Protein AF-A0A7R9R3A8-F1 (afdb_monomer_lite)

Sequence (129 aa):
MVGALIESILHNTYENEMQKMFTQLHMNSTFSERREAIYKHRPQYYHLSNITSGTLVKCDMIDELISYEGYWPAGGLISSAEDILKFGNAMISSYKGTNGFLSQRTVQELWSPETRGMSIPYPLNTSEY

Radius of gyration: 19.5 Å; chains: 1; bounding box: 54×40×44 Å

InterPro domains:
  IPR012338 Beta-lactamase/transpeptidase-like [G3DSA:3.40.710.10] (1-127)
  IPR012338 Beta-lactamase/transpeptidase-like [SSF56601] (2-129)
  IPR052794 Mitochondrial Serine Protease LACTB [PTHR46520] (1-116)

pLDDT: mean 78.6, std 17.34, range [41.84, 97.31]

Foldseek 3Di:
DVQVVVCVVVVDHSQVVVVVVLVVLVQPQKHFQAPPDDDPDDDWDWDQPDPVVRDIDTDDDDNQPPPPVPDDDPDRMDGDPVSVVSQVVLLVCQCVCHNHDDHVVVSCVVPDDPPPPPPPPDPPDPDDD

Organism: NCBI:txid334625

Secondary structure (DSSP, 8-state):
-HHHHHHHHHTS-HHHHHHHHHHHTT-TT-EE--TT---TTPPPPEEEEETTTTEEEEPP---TT---TT---SS-EE--HHHHHHHHHHHHHHHTTSS-SS-HHHHHHHTS---TT------------

Structure (mmCIF, N/CA/C/O backbone):
data_AF-A0A7R9R3A8-F1
#
_entry.id   AF-A0A7R9R3A8-F1
#
loop_
_atom_site.group_PDB
_atom_site.id
_atom_site.type_symbol
_atom_site.label_atom_id
_atom_site.label_alt_id
_atom_site.label_comp_id
_atom_site.label_asym_id
_atom_site.label_entity_id
_atom_site.label_seq_id
_atom_site.pdbx_PDB_ins_code
_atom_site.Cartn_x
_atom_site.Cartn_y
_atom_site.Cartn_z
_atom_site.occupancy
_atom_site.B_iso_or_equiv
_atom_site.auth_seq_id
_atom_site.auth_comp_id
_atom_site.auth_asym_id
_atom_site.auth_atom_id
_atom_site.pdbx_PDB_model_num
ATOM 1 N N . MET A 1 1 ? 10.909 -11.166 6.508 1.00 75.00 1 MET A N 1
ATOM 2 C CA . MET A 1 1 ? 10.645 -11.484 7.933 1.00 75.00 1 MET A CA 1
ATOM 3 C C . MET A 1 1 ? 9.206 -11.172 8.343 1.00 75.00 1 MET A C 1
ATOM 5 O O . MET A 1 1 ? 8.528 -12.093 8.764 1.00 75.00 1 MET A O 1
ATOM 9 N N . VAL A 1 2 ? 8.710 -9.932 8.203 1.00 83.06 2 VAL A N 1
ATOM 10 C CA . VAL A 1 2 ? 7.328 -9.580 8.612 1.00 83.06 2 VAL A CA 1
ATOM 11 C C . VAL A 1 2 ? 6.267 -10.406 7.872 1.00 83.06 2 VAL A C 1
ATOM 13 O O . VAL A 1 2 ? 5.368 -10.935 8.514 1.00 83.06 2 VAL A O 1
ATOM 16 N N . GLY A 1 3 ? 6.411 -10.605 6.556 1.00 82.56 3 GLY A N 1
ATOM 17 C CA . GLY A 1 3 ? 5.503 -11.477 5.798 1.00 82.56 3 GLY A CA 1
ATOM 18 C C . GLY A 1 3 ? 5.443 -12.914 6.337 1.00 82.56 3 GLY A C 1
ATOM 19 O O . GLY A 1 3 ? 4.357 -13.457 6.474 1.00 82.56 3 GLY A O 1
ATOM 20 N N . ALA A 1 4 ? 6.579 -13.484 6.756 1.00 83.69 4 ALA A N 1
ATOM 21 C CA . ALA A 1 4 ? 6.652 -14.839 7.319 1.00 83.69 4 ALA A CA 1
ATOM 22 C C . ALA A 1 4 ? 5.829 -14.976 8.594 1.00 83.69 4 ALA A C 1
ATOM 24 O O . ALA A 1 4 ? 5.166 -15.981 8.834 1.00 83.69 4 ALA A O 1
ATOM 25 N N . LEU A 1 5 ? 5.897 -13.940 9.428 1.00 88.06 5 LEU A N 1
ATOM 26 C CA . LEU A 1 5 ? 5.165 -13.887 10.678 1.00 88.06 5 LEU A CA 1
ATOM 27 C C . LEU A 1 5 ? 3.657 -13.813 10.420 1.00 88.06 5 LEU A C 1
ATOM 29 O O . LEU A 1 5 ? 2.897 -14.510 11.084 1.00 88.06 5 LEU A O 1
ATOM 33 N N . ILE A 1 6 ? 3.240 -13.012 9.434 1.00 87.88 6 ILE A N 1
ATOM 34 C CA . ILE A 1 6 ? 1.840 -12.921 8.998 1.00 87.88 6 ILE A CA 1
ATOM 35 C C . ILE A 1 6 ? 1.342 -14.300 8.552 1.00 87.88 6 ILE A C 1
ATOM 37 O O . ILE A 1 6 ? 0.302 -14.746 9.026 1.00 87.88 6 ILE A O 1
ATOM 41 N N . GLU A 1 7 ? 2.106 -14.998 7.711 1.00 88.25 7 GLU A N 1
ATOM 42 C CA . GLU A 1 7 ? 1.740 -16.333 7.220 1.00 88.25 7 GLU A CA 1
ATOM 43 C C . GLU A 1 7 ? 1.641 -17.368 8.339 1.00 88.25 7 GLU A C 1
ATOM 45 O O . GLU A 1 7 ? 0.685 -18.141 8.396 1.00 88.25 7 GLU A O 1
ATOM 50 N N . SER A 1 8 ? 2.609 -17.351 9.256 1.00 89.94 8 SER A N 1
ATOM 51 C CA . SER A 1 8 ? 2.664 -18.258 10.402 1.00 89.94 8 SER A CA 1
ATOM 52 C C . SER A 1 8 ? 1.464 -18.085 11.339 1.00 89.94 8 SER A C 1
ATOM 54 O O . SER A 1 8 ? 0.890 -19.074 11.788 1.00 89.94 8 SER A O 1
ATOM 56 N N . ILE A 1 9 ? 1.054 -16.839 11.603 1.00 94.31 9 ILE A N 1
ATOM 57 C CA . ILE A 1 9 ? -0.056 -16.524 12.517 1.00 94.31 9 ILE A CA 1
ATOM 58 C C . ILE A 1 9 ? -1.419 -16.738 11.853 1.00 94.31 9 ILE A C 1
ATOM 60 O O . ILE A 1 9 ? -2.342 -17.243 12.488 1.00 94.31 9 ILE A O 1
ATOM 64 N N . LEU A 1 10 ? -1.572 -16.314 10.597 1.00 91.81 10 LEU A N 1
ATOM 65 C CA . LEU A 1 10 ? -2.861 -16.348 9.899 1.00 91.81 10 LEU A CA 1
ATOM 66 C C . LEU A 1 10 ? -3.120 -17.674 9.180 1.00 91.81 10 LEU A C 1
ATOM 68 O O . LEU A 1 10 ? -4.221 -17.876 8.671 1.00 91.81 10 LEU A O 1
ATOM 72 N N . HIS A 1 11 ? -2.129 -18.572 9.140 1.00 92.19 11 HIS A N 1
ATOM 73 C CA . HIS A 1 11 ? -2.194 -19.863 8.451 1.00 92.19 11 HIS A CA 1
ATOM 74 C C . HIS A 1 11 ? -2.670 -19.741 6.993 1.00 92.19 11 HIS A C 1
ATOM 76 O O . HIS A 1 11 ? -3.379 -20.601 6.471 1.00 92.19 11 HIS A O 1
ATOM 82 N N . ASN A 1 12 ? -2.282 -18.650 6.335 1.00 89.31 12 ASN A N 1
ATOM 83 C CA . ASN A 1 12 ? -2.584 -18.358 4.942 1.00 89.31 12 ASN A CA 1
ATOM 84 C C . ASN A 1 12 ? -1.397 -17.623 4.318 1.00 89.31 12 ASN A C 1
ATOM 86 O O . ASN A 1 12 ? -0.639 -16.963 5.021 1.00 89.31 12 ASN A O 1
ATOM 90 N N . THR A 1 13 ? -1.238 -17.718 3.002 1.00 86.25 13 THR A N 1
ATOM 91 C CA . THR A 1 13 ? -0.134 -17.057 2.293 1.00 86.25 13 THR A CA 1
ATOM 92 C C . THR A 1 13 ? -0.252 -15.538 2.396 1.00 86.25 13 THR A C 1
ATOM 94 O O . THR A 1 13 ? -1.363 -15.002 2.309 1.00 86.25 13 THR A O 1
ATOM 97 N N . TYR A 1 14 ? 0.880 -14.843 2.462 1.00 84.00 14 TYR A N 1
ATOM 98 C CA . TYR A 1 14 ? 0.949 -13.389 2.550 1.00 84.00 14 TYR A CA 1
ATOM 99 C C . TYR A 1 14 ? 0.224 -12.730 1.374 1.00 84.00 14 TYR A C 1
ATOM 101 O O . TYR A 1 14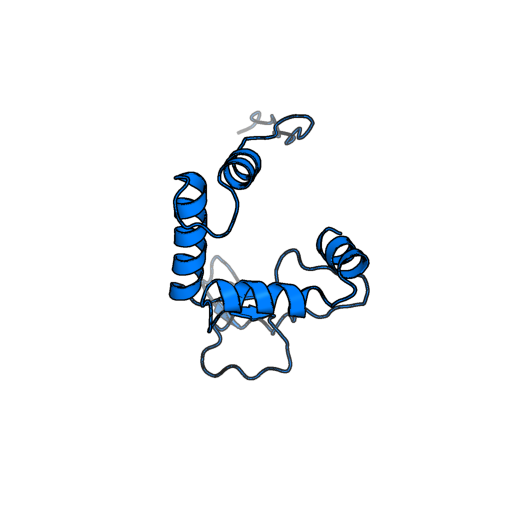 ? -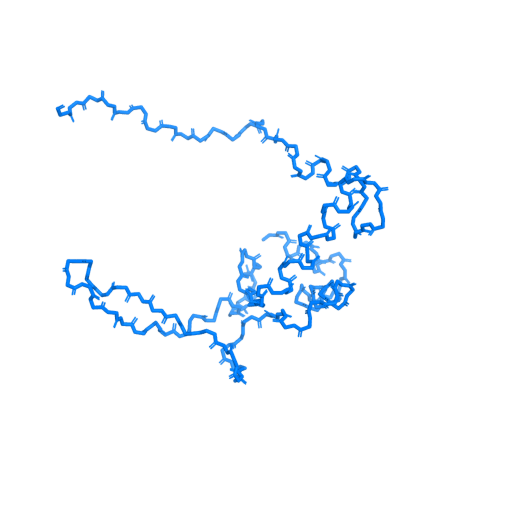0.550 -11.798 1.568 1.00 84.00 14 TYR A O 1
ATOM 109 N N . GLU A 1 15 ? 0.410 -13.257 0.163 1.00 84.69 15 GLU A N 1
ATOM 110 C CA . GLU A 1 15 ? -0.249 -12.755 -1.045 1.00 84.69 15 GLU A CA 1
ATOM 111 C C . GLU A 1 15 ? -1.779 -12.771 -0.923 1.00 84.69 15 GLU A C 1
ATOM 113 O O . GLU A 1 15 ? -2.429 -11.760 -1.185 1.00 84.69 15 GLU A O 1
ATOM 118 N N . ASN A 1 16 ? -2.361 -13.881 -0.461 1.00 88.25 16 ASN A N 1
ATOM 119 C CA . ASN A 1 16 ? -3.807 -13.972 -0.257 1.00 88.25 16 ASN A CA 1
ATOM 120 C C . ASN A 1 16 ? -4.308 -12.967 0.789 1.00 88.25 16 ASN A C 1
ATOM 122 O O . ASN A 1 16 ? -5.388 -12.402 0.625 1.00 88.25 16 ASN A O 1
ATOM 126 N N . GLU A 1 17 ? -3.552 -12.736 1.864 1.00 90.69 17 GLU A N 1
ATOM 127 C CA . GLU A 1 17 ? -3.915 -11.737 2.877 1.00 90.69 17 GLU A CA 1
ATOM 128 C C . GLU A 1 17 ? -3.836 -10.309 2.325 1.00 90.69 17 GLU A C 1
ATOM 130 O O . GLU A 1 17 ? -4.751 -9.508 2.533 1.00 90.69 17 GLU A O 1
ATOM 135 N N . MET A 1 18 ? -2.815 -10.004 1.524 1.00 90.06 18 MET A N 1
ATOM 136 C CA . MET A 1 18 ? -2.717 -8.720 0.829 1.00 90.06 18 MET A CA 1
ATOM 137 C C . MET A 1 18 ? -3.860 -8.527 -0.171 1.00 90.06 18 MET A C 1
ATOM 139 O O . MET A 1 18 ? -4.453 -7.451 -0.222 1.00 90.06 18 MET A O 1
ATOM 143 N N . GLN A 1 19 ? -4.254 -9.573 -0.899 1.00 90.50 19 GLN A N 1
ATOM 144 C CA . GLN A 1 19 ? -5.378 -9.508 -1.833 1.00 90.50 19 GLN A CA 1
ATOM 145 C C . GLN A 1 19 ? -6.707 -9.196 -1.131 1.00 90.50 19 GLN A C 1
ATOM 147 O O . GLN A 1 19 ? -7.532 -8.441 -1.659 1.00 90.50 19 GLN A O 1
ATOM 152 N N . LYS A 1 20 ? -6.920 -9.734 0.078 1.00 94.12 20 LYS A N 1
ATOM 153 C CA . LYS A 1 20 ? -8.082 -9.373 0.905 1.00 94.12 20 LYS A CA 1
ATOM 154 C C . LYS A 1 20 ? -8.052 -7.889 1.261 1.00 94.12 20 LYS A C 1
ATOM 156 O O . LYS A 1 20 ? -9.067 -7.217 1.091 1.00 94.12 20 LYS A O 1
ATOM 161 N N . MET A 1 21 ? -6.897 -7.370 1.682 1.00 94.56 21 MET A N 1
ATOM 162 C CA . MET A 1 21 ? -6.726 -5.946 1.984 1.00 94.56 21 MET A CA 1
ATOM 163 C C . MET A 1 21 ? -7.023 -5.068 0.760 1.00 94.56 21 MET A C 1
ATOM 165 O O . MET A 1 21 ? -7.790 -4.112 0.862 1.00 94.56 21 MET A O 1
ATOM 169 N N . PHE A 1 22 ? -6.479 -5.406 -0.413 1.00 94.88 22 PHE A N 1
ATOM 170 C CA . PHE A 1 22 ? -6.744 -4.665 -1.651 1.00 94.88 22 PHE A CA 1
ATOM 171 C C . PHE A 1 22 ? -8.234 -4.652 -1.989 1.00 94.88 22 PHE A C 1
ATOM 173 O O . PHE A 1 22 ? -8.788 -3.606 -2.319 1.00 94.88 22 PHE A O 1
ATOM 180 N N . THR A 1 23 ? -8.909 -5.790 -1.823 1.00 95.62 23 THR A N 1
ATOM 181 C CA . THR A 1 23 ? -10.354 -5.909 -2.052 1.00 95.62 23 THR A CA 1
ATOM 182 C C . THR A 1 23 ? -11.152 -5.016 -1.096 1.00 95.62 23 THR A C 1
A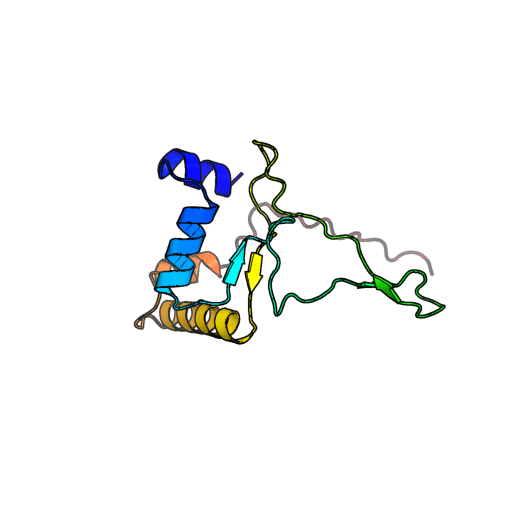TOM 184 O O . THR A 1 23 ? -12.065 -4.315 -1.528 1.00 95.62 23 THR A O 1
ATOM 187 N N . GLN A 1 24 ? -10.787 -4.989 0.190 1.00 95.81 24 GLN A N 1
ATOM 188 C CA . GLN A 1 24 ? -11.423 -4.134 1.201 1.00 95.81 24 GLN A CA 1
ATOM 189 C C . GLN A 1 24 ? -11.232 -2.637 0.922 1.00 95.81 24 GLN A C 1
ATOM 191 O O . GLN A 1 24 ? -12.107 -1.837 1.238 1.00 95.81 24 GLN A O 1
ATOM 196 N N . LEU A 1 25 ? -10.107 -2.261 0.312 1.00 96.00 25 LEU A N 1
ATOM 197 C CA . LEU A 1 25 ? -9.789 -0.886 -0.077 1.00 96.00 25 LEU A CA 1
ATOM 198 C C . LEU A 1 25 ? -10.244 -0.525 -1.501 1.00 96.00 25 LEU A C 1
ATOM 200 O O . LEU A 1 25 ? -9.971 0.580 -1.971 1.00 96.00 25 LEU A O 1
ATOM 204 N N . HIS A 1 26 ? -10.935 -1.438 -2.192 1.00 95.62 26 HIS A N 1
ATOM 205 C CA . HIS A 1 26 ? -11.369 -1.282 -3.584 1.00 95.62 26 HIS A CA 1
ATOM 206 C C . HIS A 1 26 ? -10.218 -0.997 -4.572 1.00 95.62 26 HIS A C 1
ATOM 208 O O . HIS A 1 26 ? -10.380 -0.268 -5.559 1.00 95.62 26 HIS A O 1
ATOM 214 N N . MET A 1 27 ? -9.053 -1.588 -4.301 1.00 95.94 27 MET A N 1
ATOM 215 C CA . MET A 1 27 ? -7.825 -1.497 -5.091 1.00 95.94 27 MET A CA 1
ATOM 216 C C . MET A 1 27 ? -7.774 -2.601 -6.158 1.00 95.94 27 MET A C 1
ATOM 218 O O . MET A 1 27 ? -6.999 -3.551 -6.075 1.00 95.94 27 MET A O 1
ATOM 222 N N . ASN A 1 28 ? -8.662 -2.516 -7.148 1.00 92.06 28 ASN A N 1
ATOM 223 C CA . ASN A 1 28 ? -8.939 -3.625 -8.072 1.00 92.06 28 ASN A CA 1
ATOM 224 C C . ASN A 1 28 ? -7.853 -3.852 -9.139 1.00 92.06 28 ASN A C 1
ATOM 226 O O . ASN A 1 28 ? -7.886 -4.872 -9.824 1.00 92.06 28 ASN A O 1
ATOM 230 N N . SER A 1 29 ? -6.922 -2.912 -9.310 1.00 91.25 29 SER A N 1
ATOM 231 C CA . SER A 1 29 ? -5.784 -3.014 -10.236 1.00 91.25 29 SER A CA 1
ATOM 232 C C . SER A 1 29 ? -4.450 -3.113 -9.490 1.00 91.25 29 SER A C 1
ATOM 234 O O . SER A 1 29 ? -3.401 -2.805 -10.060 1.00 91.25 29 SER A O 1
ATOM 236 N N . THR A 1 30 ? -4.489 -3.533 -8.222 1.00 90.62 30 THR A N 1
ATOM 237 C CA . THR A 1 30 ? -3.311 -3.821 -7.404 1.00 90.62 30 THR A CA 1
ATOM 238 C C . THR A 1 30 ? -3.168 -5.322 -7.216 1.00 90.62 30 THR A C 1
ATOM 240 O O . THR A 1 30 ? -4.121 -5.997 -6.832 1.00 90.62 30 THR A O 1
ATOM 243 N N . PHE A 1 31 ? -1.980 -5.849 -7.496 1.00 85.06 31 PHE A N 1
ATOM 244 C CA . PHE A 1 31 ? -1.704 -7.278 -7.424 1.00 85.06 31 PHE A CA 1
ATOM 245 C C . PHE A 1 31 ? -0.210 -7.558 -7.263 1.00 85.06 31 PHE A C 1
ATOM 247 O O . PHE A 1 31 ? 0.653 -6.706 -7.478 1.00 85.06 31 PHE A O 1
ATOM 254 N N . SER A 1 32 ? 0.077 -8.801 -6.910 1.00 81.31 32 SER A N 1
ATOM 255 C CA . SER A 1 32 ? 1.410 -9.376 -6.819 1.00 81.31 32 SER A CA 1
ATOM 256 C C . SER A 1 32 ? 2.022 -9.623 -8.210 1.00 81.31 32 SER A C 1
ATOM 258 O O . SER A 1 32 ? 1.420 -10.279 -9.064 1.00 81.31 32 SER A O 1
ATOM 260 N N . GLU A 1 33 ? 3.217 -9.084 -8.468 1.00 74.81 33 GLU A N 1
ATOM 261 C CA . GLU A 1 33 ? 3.931 -9.271 -9.735 1.00 74.81 33 GLU A CA 1
ATOM 262 C C . GLU A 1 33 ? 4.419 -10.713 -9.900 1.00 74.81 33 GLU A C 1
ATOM 264 O O . GLU A 1 33 ? 5.279 -11.152 -9.158 1.00 74.81 33 GLU A O 1
ATOM 269 N N . ARG A 1 34 ? 3.931 -11.440 -10.908 1.00 69.31 34 ARG A N 1
ATOM 270 C CA . ARG A 1 34 ? 4.381 -12.808 -11.214 1.00 69.31 34 ARG A CA 1
ATOM 271 C C . ARG A 1 34 ? 4.863 -12.892 -12.653 1.00 69.31 34 ARG A C 1
ATOM 273 O O . ARG A 1 34 ? 4.194 -12.340 -13.530 1.00 69.31 34 ARG A O 1
ATOM 280 N N . ARG A 1 35 ? 5.954 -13.625 -12.925 1.00 60.25 35 ARG A N 1
ATOM 281 C CA . ARG A 1 35 ? 6.501 -13.783 -14.294 1.00 60.25 35 ARG A CA 1
ATOM 282 C C . ARG A 1 35 ? 5.482 -14.309 -15.300 1.00 60.25 35 ARG A C 1
ATOM 284 O O . ARG A 1 35 ? 5.489 -13.918 -16.462 1.00 60.25 35 ARG A O 1
ATOM 291 N N . GLU A 1 36 ? 4.629 -15.220 -14.846 1.00 56.19 36 GLU A N 1
ATOM 292 C CA . GLU A 1 36 ? 3.701 -15.977 -15.691 1.00 56.19 36 GLU A CA 1
ATOM 293 C C . GLU A 1 36 ? 2.425 -15.202 -16.041 1.00 56.19 36 GLU A C 1
ATOM 295 O O . GLU A 1 36 ? 1.660 -15.609 -16.917 1.00 56.19 36 GLU A O 1
ATOM 300 N N . ALA A 1 37 ? 2.178 -14.072 -15.380 1.00 59.31 37 ALA A N 1
ATOM 301 C CA . ALA A 1 37 ? 0.943 -13.336 -15.554 1.00 59.31 37 ALA A CA 1
ATOM 302 C C . ALA A 1 37 ? 1.071 -12.286 -16.671 1.00 59.31 37 ALA A C 1
ATOM 304 O O . ALA A 1 37 ? 1.741 -11.258 -16.549 1.00 59.31 37 ALA A O 1
ATOM 305 N N . ILE A 1 38 ? 0.396 -12.549 -17.794 1.00 59.12 38 ILE A N 1
ATOM 306 C CA . ILE A 1 38 ? 0.302 -11.618 -18.923 1.00 59.12 38 ILE A CA 1
ATOM 307 C C . ILE A 1 38 ? -0.736 -10.542 -18.584 1.00 59.12 38 ILE A C 1
ATOM 309 O O . ILE A 1 38 ? -1.933 -10.701 -18.825 1.00 59.12 38 ILE A O 1
ATOM 313 N N . TYR A 1 39 ? -0.279 -9.419 -18.035 1.00 65.19 39 TYR A N 1
ATOM 314 C CA . TYR A 1 39 ? -1.148 -8.284 -17.728 1.00 65.19 39 TYR A CA 1
ATOM 315 C C . TYR A 1 39 ? -1.217 -7.306 -18.908 1.00 65.19 39 TYR A C 1
ATOM 317 O O . TYR A 1 39 ? -0.216 -6.716 -19.317 1.00 65.19 39 TYR A O 1
ATOM 325 N N . LYS A 1 40 ? -2.432 -7.083 -19.428 1.00 60.94 40 LYS A N 1
ATOM 326 C CA . LYS A 1 40 ? -2.714 -6.259 -20.623 1.00 60.94 40 LYS A CA 1
ATOM 327 C C . LYS A 1 40 ? -2.262 -4.788 -20.507 1.00 60.94 40 LYS A C 1
ATOM 329 O O . LYS A 1 40 ? -2.119 -4.119 -21.526 1.00 60.94 40 LYS A O 1
ATOM 334 N N . HIS A 1 41 ? -2.005 -4.303 -19.290 1.00 68.31 41 HIS A N 1
ATOM 335 C CA . HIS A 1 41 ? -1.599 -2.923 -18.990 1.00 68.31 41 HIS A CA 1
ATOM 336 C C . HIS A 1 41 ? -0.380 -2.835 -18.051 1.00 68.31 41 HIS A C 1
ATOM 338 O O . HIS A 1 41 ? -0.243 -1.867 -17.306 1.00 68.31 41 HIS A O 1
ATOM 344 N N . ARG A 1 42 ? 0.514 -3.837 -18.064 1.00 74.00 42 ARG A N 1
ATOM 345 C CA . ARG A 1 42 ? 1.737 -3.789 -17.245 1.00 74.00 42 ARG A CA 1
ATOM 346 C C .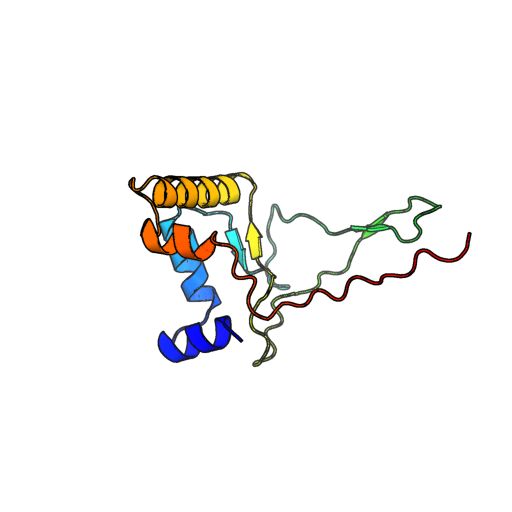 ARG A 1 42 ? 2.716 -2.733 -17.770 1.00 74.00 42 ARG A C 1
ATOM 348 O O . ARG A 1 42 ? 3.012 -2.748 -18.970 1.00 74.00 42 ARG A O 1
ATOM 355 N N . PRO A 1 43 ? 3.304 -1.892 -16.903 1.00 73.38 43 PRO A N 1
ATOM 356 C CA . PRO A 1 43 ? 4.448 -1.080 -17.293 1.00 73.38 43 PRO A CA 1
ATOM 357 C C . PRO A 1 43 ? 5.639 -1.968 -17.693 1.00 73.38 43 PRO A C 1
ATOM 359 O O . PRO A 1 43 ? 5.810 -3.089 -17.209 1.00 73.38 43 PRO A O 1
ATOM 362 N N . GLN A 1 44 ? 6.465 -1.477 -18.615 1.00 78.44 44 GLN A N 1
ATOM 363 C CA . GLN A 1 44 ? 7.737 -2.110 -18.965 1.00 78.44 44 GLN A CA 1
ATOM 364 C C . GLN A 1 44 ? 8.865 -1.373 -18.251 1.00 78.44 44 GLN A C 1
ATOM 366 O O . GLN A 1 44 ? 8.889 -0.143 -18.232 1.00 78.44 44 GLN A O 1
ATOM 371 N N . TYR A 1 45 ? 9.787 -2.135 -17.673 1.00 78.38 45 TYR A N 1
ATOM 372 C CA . TYR A 1 45 ? 10.956 -1.596 -16.994 1.00 78.38 45 TYR A CA 1
ATOM 373 C C . TYR A 1 45 ? 12.061 -1.326 -18.012 1.00 78.38 45 TYR A C 1
ATOM 375 O O . TYR A 1 45 ? 12.300 -2.132 -18.915 1.00 78.38 45 TYR A O 1
ATOM 383 N N . TYR A 1 46 ? 12.744 -0.200 -17.843 1.00 83.25 46 TYR A N 1
ATOM 384 C CA . TYR A 1 46 ? 13.894 0.190 -18.645 1.00 83.25 46 TYR A CA 1
ATOM 385 C C . TYR A 1 46 ? 14.986 0.700 -17.715 1.00 83.25 46 TYR A C 1
ATOM 387 O O . TYR A 1 46 ? 14.692 1.386 -16.736 1.00 83.25 46 TYR A O 1
ATOM 395 N N . HIS A 1 47 ? 16.236 0.399 -18.040 1.00 82.44 47 HIS A N 1
ATOM 396 C CA . HIS A 1 47 ? 17.391 1.033 -17.422 1.00 82.44 47 HIS A CA 1
ATOM 397 C C . HIS A 1 47 ? 18.192 1.777 -18.487 1.00 82.44 47 HIS A C 1
ATOM 399 O O . HIS A 1 47 ? 18.145 1.456 -19.676 1.00 82.44 47 HIS A O 1
ATOM 405 N N . LEU A 1 48 ? 18.936 2.790 -18.059 1.00 86.06 48 LEU A N 1
ATOM 406 C CA . LEU A 1 48 ? 19.916 3.436 -18.920 1.00 86.06 48 LEU A CA 1
ATOM 407 C C . LEU A 1 48 ? 21.128 2.515 -19.032 1.00 86.06 48 LEU A C 1
ATOM 409 O O . LEU A 1 48 ? 21.763 2.222 -18.022 1.00 86.06 48 LEU A O 1
ATOM 413 N N . SER A 1 49 ? 21.460 2.064 -20.241 1.00 81.12 49 SER A N 1
ATOM 414 C CA . SER A 1 49 ? 22.658 1.241 -20.454 1.00 81.12 49 SER A CA 1
ATOM 415 C C . SER A 1 49 ? 23.938 2.033 -20.213 1.00 81.12 49 SER A C 1
ATOM 417 O O . SER A 1 49 ? 24.935 1.494 -19.741 1.00 81.12 49 SER A O 1
ATOM 419 N N . ASN A 1 50 ? 23.907 3.329 -20.521 1.00 82.94 50 ASN A N 1
ATOM 420 C CA . ASN A 1 50 ? 24.986 4.261 -20.245 1.00 82.94 50 ASN A CA 1
ATOM 421 C C . ASN A 1 50 ? 24.412 5.676 -20.062 1.00 82.94 50 ASN A C 1
ATOM 423 O O . ASN A 1 50 ? 23.776 6.214 -20.973 1.00 82.94 50 ASN A O 1
ATOM 427 N N . ILE A 1 51 ? 24.685 6.275 -18.896 1.00 75.75 51 ILE A N 1
ATOM 428 C CA . ILE A 1 51 ? 24.188 7.594 -18.460 1.00 75.75 51 ILE A CA 1
ATOM 429 C C . ILE A 1 51 ? 24.579 8.710 -19.437 1.00 75.75 51 ILE A C 1
ATOM 431 O O . ILE A 1 51 ? 23.775 9.594 -19.712 1.00 75.75 51 ILE A O 1
ATOM 435 N N . THR A 1 52 ? 25.787 8.662 -19.996 1.00 79.56 52 THR A N 1
ATOM 436 C CA . THR A 1 52 ? 26.296 9.675 -20.929 1.00 79.56 52 THR A CA 1
ATOM 437 C C . THR A 1 52 ? 25.651 9.556 -22.309 1.00 79.56 52 THR A C 1
ATOM 439 O O . THR A 1 52 ? 25.437 10.559 -22.980 1.00 79.56 52 THR A O 1
ATOM 442 N N . SER A 1 53 ? 25.327 8.333 -22.737 1.00 80.06 53 SER A N 1
ATOM 443 C CA . SER A 1 53 ? 24.700 8.077 -24.043 1.00 80.06 53 SER A CA 1
ATOM 444 C C . SER A 1 53 ? 23.177 8.254 -24.048 1.00 80.06 53 SER A C 1
ATOM 446 O O . SER A 1 53 ? 22.582 8.358 -25.116 1.00 80.06 53 SER A O 1
ATOM 448 N N . GLY A 1 54 ? 22.533 8.211 -22.875 1.00 79.88 54 GLY A N 1
ATOM 449 C CA . GLY A 1 54 ? 21.075 8.279 -22.740 1.00 79.88 54 GLY A CA 1
ATOM 450 C C . GLY A 1 54 ? 20.311 7.080 -23.320 1.00 79.88 54 GLY A C 1
ATOM 451 O O . GLY A 1 54 ? 19.089 7.132 -23.428 1.00 79.88 54 GLY A O 1
ATOM 452 N N . THR A 1 55 ? 20.997 6.003 -23.715 1.00 86.38 55 THR A N 1
ATOM 453 C CA . THR A 1 55 ? 20.346 4.855 -24.359 1.00 86.38 55 THR A CA 1
ATOM 454 C C . THR A 1 55 ? 19.567 4.034 -23.333 1.00 86.38 55 THR A C 1
ATOM 456 O O . THR A 1 55 ? 20.128 3.571 -22.338 1.00 86.38 55 THR A O 1
ATOM 459 N N . LEU A 1 56 ? 18.272 3.833 -23.587 1.00 86.50 56 LEU A N 1
ATOM 460 C CA . LEU A 1 56 ? 17.400 2.989 -22.771 1.00 86.50 56 LEU A CA 1
ATOM 461 C C . LEU A 1 56 ? 17.430 1.548 -2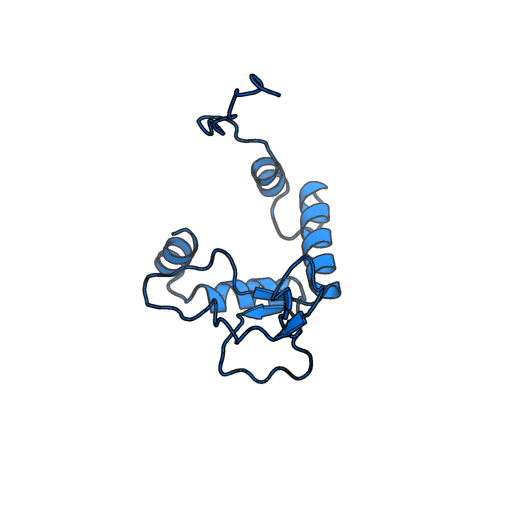3.276 1.00 86.50 56 LEU A C 1
ATOM 463 O O . LEU A 1 56 ? 17.220 1.289 -24.460 1.00 86.50 56 LEU A O 1
ATOM 467 N N . VAL A 1 57 ? 17.639 0.609 -22.360 1.00 85.56 57 VAL A N 1
ATOM 468 C CA . VAL A 1 57 ? 17.554 -0.828 -22.617 1.00 85.56 57 VAL A CA 1
ATOM 469 C C . VAL A 1 57 ? 16.437 -1.403 -21.761 1.00 85.56 57 VAL A C 1
ATOM 471 O O . VAL A 1 57 ? 16.291 -1.072 -20.583 1.00 85.56 57 VAL A O 1
ATOM 474 N N . LYS A 1 58 ? 15.601 -2.236 -22.382 1.00 82.44 58 LYS A N 1
ATOM 475 C CA . LYS A 1 58 ? 14.512 -2.925 -21.694 1.00 82.44 58 LYS A CA 1
ATOM 476 C C . LYS A 1 58 ? 15.098 -3.875 -20.650 1.00 82.44 58 LYS A C 1
ATOM 478 O O . LYS A 1 58 ? 15.978 -4.667 -20.973 1.00 82.44 58 LYS A O 1
ATOM 483 N N . CYS A 1 59 ? 14.601 -3.805 -19.421 1.00 71.75 59 CYS A N 1
ATOM 484 C CA . CYS A 1 59 ? 14.955 -4.772 -18.391 1.00 71.75 59 CYS A CA 1
ATOM 485 C C . CYS A 1 59 ? 14.190 -6.075 -18.615 1.00 71.75 59 CYS A C 1
ATOM 487 O O . CYS A 1 59 ? 12.986 -6.057 -18.906 1.00 71.75 59 CYS A O 1
ATOM 489 N N . ASP A 1 60 ? 14.873 -7.193 -18.392 1.00 67.88 60 ASP A N 1
ATOM 490 C CA . ASP A 1 60 ? 14.197 -8.469 -18.213 1.00 67.88 60 ASP A CA 1
ATOM 491 C C . ASP A 1 60 ? 13.270 -8.407 -17.000 1.00 67.88 60 ASP A C 1
ATOM 493 O O . ASP A 1 60 ? 13.495 -7.664 -16.040 1.00 67.88 60 ASP A O 1
ATOM 497 N N . MET A 1 61 ? 12.193 -9.187 -17.064 1.00 61.81 61 MET A N 1
ATOM 498 C CA . MET A 1 61 ? 11.252 -9.295 -15.961 1.00 61.81 61 MET A CA 1
ATOM 499 C C . MET A 1 61 ? 11.936 -9.990 -14.784 1.00 61.81 61 MET A C 1
ATOM 501 O O . MET A 1 61 ? 12.101 -11.218 -14.759 1.00 61.81 61 MET A O 1
ATOM 505 N N . ILE A 1 62 ? 12.326 -9.181 -13.804 1.00 57.88 62 ILE A N 1
ATOM 506 C CA . ILE A 1 62 ? 12.623 -9.669 -12.470 1.00 57.88 62 ILE A CA 1
ATOM 507 C C . ILE A 1 62 ? 11.273 -10.049 -11.891 1.00 57.88 62 ILE A C 1
ATOM 509 O O . ILE A 1 62 ? 10.383 -9.220 -11.747 1.00 57.88 62 ILE A O 1
ATOM 513 N N . ASP A 1 63 ? 11.094 -11.336 -11.657 1.00 54.44 63 ASP A N 1
ATOM 514 C CA . ASP A 1 63 ? 9.982 -11.783 -10.849 1.00 54.44 63 ASP A CA 1
ATOM 515 C C . ASP A 1 63 ? 10.425 -11.583 -9.403 1.00 54.44 63 ASP A C 1
ATOM 517 O O . ASP A 1 63 ? 11.139 -12.400 -8.822 1.00 54.44 63 ASP A O 1
ATOM 521 N N . GLU A 1 64 ? 10.112 -10.395 -8.880 1.00 52.94 64 GLU A N 1
ATOM 522 C CA . GLU A 1 64 ? 10.387 -10.017 -7.491 1.00 52.94 64 GLU A CA 1
ATOM 523 C C . GLU A 1 64 ? 9.585 -10.882 -6.505 1.00 52.94 64 GLU A C 1
ATOM 525 O O . GLU A 1 64 ? 9.880 -10.885 -5.310 1.00 52.94 64 GLU A O 1
ATOM 530 N N . LEU A 1 65 ? 8.611 -11.651 -7.014 1.00 48.47 65 LEU A N 1
ATOM 531 C CA . LEU A 1 65 ? 7.873 -12.681 -6.298 1.00 48.47 65 LEU A CA 1
ATOM 532 C C . LEU A 1 65 ? 8.245 -14.100 -6.733 1.00 48.47 65 LEU A C 1
ATOM 534 O O . LEU A 1 65 ? 7.459 -15.019 -6.466 1.00 48.47 65 LEU A O 1
ATOM 538 N N . ILE A 1 66 ? 9.452 -14.333 -7.284 1.00 47.59 66 ILE A N 1
ATOM 539 C CA . ILE A 1 66 ? 10.090 -15.649 -7.122 1.00 47.59 66 ILE A CA 1
ATOM 540 C C . ILE A 1 66 ? 10.316 -15.810 -5.624 1.00 47.59 66 ILE A C 1
ATOM 542 O O . ILE A 1 66 ? 11.361 -15.511 -5.048 1.00 47.59 66 ILE A O 1
ATOM 546 N N . SER A 1 67 ? 9.244 -16.281 -5.015 1.00 46.47 67 SER A N 1
ATOM 547 C CA . SER A 1 67 ? 9.119 -16.898 -3.727 1.00 46.47 67 SER A CA 1
ATOM 548 C C . SER A 1 67 ? 9.946 -18.168 -3.809 1.00 46.47 67 SER A C 1
ATOM 550 O O . SER A 1 67 ? 9.446 -19.280 -3.938 1.00 46.47 67 SER A O 1
ATOM 552 N N . TYR A 1 68 ? 11.264 -18.014 -3.724 1.00 45.66 68 TYR A N 1
ATOM 553 C CA . TYR A 1 68 ? 11.984 -19.010 -2.962 1.00 45.66 68 TYR A CA 1
ATOM 554 C C . TYR A 1 68 ? 11.332 -19.005 -1.582 1.00 45.66 68 TYR A C 1
ATOM 556 O O . TYR A 1 68 ? 11.234 -17.952 -0.948 1.00 45.66 68 TYR A O 1
ATOM 564 N N . GLU A 1 69 ? 10.817 -20.155 -1.161 1.00 45.47 69 GLU A N 1
ATOM 565 C CA . GLU A 1 69 ? 10.423 -20.412 0.219 1.00 45.47 69 GLU A CA 1
ATOM 566 C C . GLU A 1 69 ? 11.518 -19.828 1.134 1.00 45.47 69 GLU A C 1
ATOM 568 O O . GLU A 1 69 ? 12.662 -20.282 1.098 1.00 45.47 69 GLU A O 1
ATOM 573 N N . GLY A 1 70 ? 11.232 -18.721 1.832 1.00 49.00 70 GLY A N 1
ATOM 574 C CA . GLY A 1 70 ? 12.272 -17.936 2.518 1.00 49.00 70 GLY A CA 1
ATOM 575 C C . GLY A 1 70 ? 12.421 -16.458 2.123 1.00 49.00 70 GLY A C 1
ATOM 576 O O . GLY A 1 70 ? 13.114 -15.721 2.828 1.00 49.00 70 GLY A O 1
ATOM 577 N N . TYR A 1 71 ? 11.788 -15.985 1.045 1.00 51.81 71 TYR A N 1
ATOM 578 C CA . TYR A 1 71 ? 11.815 -14.576 0.631 1.00 51.81 71 TYR A CA 1
ATOM 579 C C . TYR A 1 71 ? 10.427 -13.946 0.756 1.00 51.81 71 TYR A C 1
ATOM 581 O O . TYR A 1 71 ? 9.538 -14.155 -0.061 1.00 51.81 71 TYR A O 1
ATOM 589 N N . TRP A 1 72 ? 10.253 -13.156 1.816 1.00 58.50 72 TRP A N 1
ATOM 590 C CA . TRP A 1 72 ? 9.016 -12.429 2.102 1.00 58.50 72 TRP A CA 1
ATOM 591 C C . TRP A 1 72 ? 9.131 -10.992 1.612 1.00 58.50 72 TRP A C 1
ATOM 593 O O . TRP A 1 72 ? 10.145 -10.351 1.909 1.00 58.50 72 TRP A O 1
ATOM 603 N N . PRO A 1 73 ? 8.115 -10.476 0.906 1.00 58.97 73 PRO A N 1
ATOM 604 C CA . PRO A 1 73 ? 8.271 -9.288 0.088 1.00 58.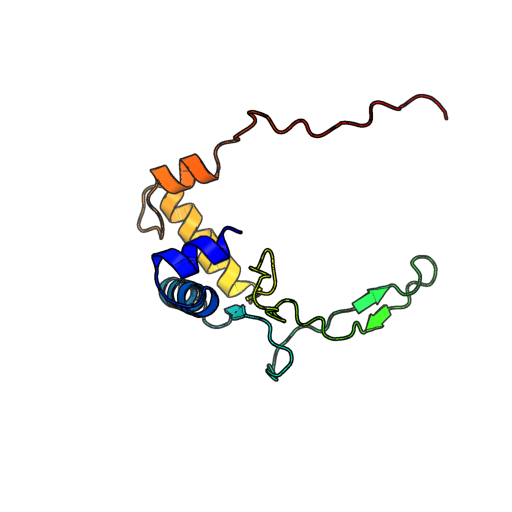97 73 PRO A CA 1
ATOM 605 C C . PRO A 1 73 ? 8.616 -8.060 0.930 1.00 58.97 73 PRO A C 1
ATOM 607 O O . PRO A 1 73 ? 7.941 -7.725 1.903 1.00 58.97 73 PRO A O 1
ATOM 610 N N . ALA A 1 74 ? 9.676 -7.376 0.508 1.00 63.38 74 ALA A N 1
ATOM 611 C CA . ALA A 1 74 ? 9.893 -5.953 0.759 1.00 63.38 74 ALA A CA 1
ATOM 612 C C . ALA A 1 74 ? 9.429 -5.094 -0.444 1.00 63.38 74 ALA A C 1
ATOM 614 O O . ALA A 1 74 ? 9.597 -3.878 -0.426 1.00 63.38 74 ALA A O 1
ATOM 615 N N . GLY A 1 75 ? 8.868 -5.730 -1.485 1.00 74.50 75 GLY A N 1
ATOM 616 C CA . GLY A 1 75 ? 8.499 -5.170 -2.792 1.00 74.50 75 GLY A CA 1
ATOM 617 C C . GLY A 1 75 ? 7.641 -6.158 -3.604 1.00 74.50 75 GLY A C 1
ATOM 618 O O . GLY A 1 75 ? 7.024 -7.041 -3.012 1.00 74.50 75 GLY A O 1
ATOM 619 N N . GLY A 1 76 ? 7.587 -6.031 -4.935 1.00 77.50 76 GLY A N 1
ATOM 620 C CA . GLY A 1 76 ? 6.871 -6.981 -5.805 1.00 77.50 76 GLY A CA 1
ATOM 621 C C . GLY A 1 76 ? 5.351 -6.792 -5.935 1.00 77.50 76 GLY A C 1
ATOM 622 O O . GLY A 1 76 ? 4.653 -7.701 -6.384 1.00 77.50 76 GLY A O 1
ATOM 623 N N . LEU A 1 77 ? 4.811 -5.630 -5.554 1.00 84.06 77 LEU A N 1
ATOM 624 C CA . LEU A 1 77 ? 3.417 -5.261 -5.830 1.00 84.06 77 LEU A CA 1
ATOM 625 C C . LEU A 1 77 ? 3.351 -4.280 -7.000 1.00 84.06 77 LEU A C 1
ATOM 627 O O . LEU A 1 77 ? 4.020 -3.248 -6.997 1.00 84.06 77 LEU A O 1
ATOM 631 N N . ILE A 1 78 ? 2.483 -4.565 -7.965 1.00 85.94 78 ILE A N 1
ATOM 632 C CA . ILE A 1 78 ? 2.122 -3.637 -9.035 1.00 85.94 78 ILE A CA 1
ATOM 633 C C . ILE A 1 78 ? 0.785 -3.005 -8.677 1.00 85.94 78 ILE A C 1
ATOM 635 O O . ILE A 1 78 ? -0.142 -3.687 -8.249 1.00 85.94 78 ILE A O 1
ATOM 639 N N . SER A 1 79 ? 0.679 -1.692 -8.868 1.00 90.00 79 SER A N 1
ATOM 640 C CA . SER A 1 79 ? -0.543 -0.941 -8.602 1.00 90.00 79 SER A CA 1
ATOM 641 C C . SER A 1 79 ? -0.771 0.137 -9.651 1.00 90.00 79 SER A C 1
ATOM 643 O O . SER A 1 79 ? 0.169 0.647 -10.262 1.00 90.00 79 SER A O 1
ATOM 645 N N . SER A 1 80 ? -2.031 0.533 -9.816 1.00 92.19 80 SER A N 1
ATOM 646 C CA . SER A 1 80 ? -2.390 1.762 -10.518 1.00 92.19 80 SER A CA 1
ATOM 647 C C . SER A 1 80 ? -2.215 2.988 -9.611 1.00 92.19 80 SER A C 1
ATOM 649 O O . SER A 1 80 ? -2.262 2.881 -8.381 1.00 92.19 80 SER A O 1
ATOM 651 N N . ALA A 1 81 ? -2.055 4.171 -10.214 1.00 94.62 81 ALA A N 1
ATOM 652 C CA . ALA A 1 81 ? -2.049 5.437 -9.475 1.00 94.62 81 ALA A CA 1
ATOM 653 C C . ALA A 1 81 ? -3.387 5.694 -8.757 1.00 94.62 81 ALA A C 1
ATOM 655 O O . ALA A 1 81 ? -3.405 6.232 -7.652 1.00 94.62 81 ALA A O 1
ATOM 656 N N . GLU A 1 82 ? -4.499 5.273 -9.364 1.00 95.94 82 GLU A N 1
ATOM 657 C CA . GLU A 1 82 ? -5.835 5.376 -8.775 1.00 95.94 82 GLU A CA 1
ATOM 658 C C . GLU A 1 82 ? -5.940 4.564 -7.478 1.00 95.94 82 GLU A C 1
ATOM 660 O O . GLU A 1 82 ? -6.411 5.069 -6.460 1.00 95.94 82 GLU A O 1
ATOM 665 N N . ASP A 1 83 ? -5.458 3.323 -7.483 1.00 96.19 83 ASP A N 1
ATOM 666 C CA . ASP A 1 83 ? -5.534 2.456 -6.310 1.00 96.19 83 ASP A CA 1
ATOM 667 C C . ASP A 1 83 ? -4.595 2.914 -5.190 1.00 96.19 83 ASP A C 1
ATOM 669 O O . ASP A 1 83 ? -4.976 2.893 -4.019 1.00 96.19 83 ASP A O 1
ATOM 673 N N . ILE A 1 84 ? -3.409 3.431 -5.532 1.00 95.88 84 ILE A N 1
ATOM 674 C CA . ILE A 1 84 ? -2.519 4.063 -4.544 1.00 95.88 84 ILE A CA 1
ATOM 675 C C . ILE A 1 84 ? -3.210 5.272 -3.896 1.00 95.88 84 ILE A C 1
ATOM 677 O O . ILE A 1 84 ? -3.097 5.470 -2.684 1.00 95.88 84 ILE A O 1
ATOM 681 N N . LEU A 1 85 ? -3.969 6.061 -4.664 1.00 97.31 85 LEU A N 1
ATOM 682 C CA . LEU A 1 85 ? -4.733 7.182 -4.116 1.00 97.31 85 LEU A CA 1
ATOM 683 C C . LEU A 1 85 ? -5.842 6.708 -3.161 1.00 97.31 85 LEU A C 1
ATOM 685 O O . LEU A 1 85 ? -6.035 7.322 -2.111 1.00 97.31 85 LEU A O 1
ATOM 689 N N . LYS A 1 86 ? -6.536 5.603 -3.471 1.00 97.00 86 LYS A N 1
ATOM 690 C CA . LYS A 1 86 ? -7.519 4.985 -2.558 1.00 97.00 86 LYS A CA 1
ATOM 691 C C . LYS A 1 86 ? -6.869 4.576 -1.237 1.00 97.00 86 LYS A C 1
ATOM 693 O O . LYS A 1 86 ? -7.377 4.942 -0.177 1.00 97.00 86 LYS A O 1
ATOM 698 N N . PHE A 1 87 ? -5.720 3.900 -1.298 1.00 96.50 87 PHE A N 1
ATOM 699 C CA . PHE A 1 87 ? -4.942 3.532 -0.112 1.00 96.50 87 PHE A CA 1
ATOM 700 C C . PHE A 1 87 ? -4.553 4.764 0.720 1.00 96.50 87 PHE A C 1
ATOM 702 O O . PHE A 1 87 ? -4.830 4.823 1.918 1.00 96.50 87 PHE A O 1
ATOM 709 N N . GLY A 1 88 ? -3.965 5.784 0.085 1.00 96.00 88 GLY A N 1
ATOM 710 C CA . GLY A 1 88 ? -3.554 7.016 0.763 1.00 96.00 88 GLY A CA 1
ATOM 711 C C . GLY A 1 88 ? -4.723 7.739 1.436 1.00 96.00 88 GLY A C 1
ATOM 712 O O . GLY A 1 88 ? -4.624 8.138 2.597 1.00 96.00 88 GLY A O 1
ATOM 713 N N . ASN A 1 89 ? -5.864 7.839 0.751 1.00 96.50 89 ASN A N 1
ATOM 714 C CA . ASN A 1 89 ? -7.079 8.426 1.312 1.00 96.50 89 ASN A CA 1
ATOM 715 C C . ASN A 1 89 ? -7.596 7.633 2.517 1.00 96.50 89 ASN A C 1
ATOM 717 O O . ASN A 1 89 ? -7.974 8.241 3.517 1.00 96.50 89 ASN A O 1
ATOM 721 N N . ALA A 1 90 ? -7.570 6.298 2.468 1.00 96.75 90 ALA A N 1
ATOM 722 C CA . ALA A 1 90 ? -7.964 5.462 3.600 1.00 96.75 90 ALA A CA 1
ATOM 723 C C . ALA A 1 90 ? -7.070 5.702 4.830 1.00 96.75 90 ALA A C 1
ATOM 725 O O . ALA A 1 90 ? -7.578 5.833 5.946 1.00 96.75 90 ALA A O 1
ATOM 726 N N . MET A 1 91 ? -5.757 5.846 4.626 1.00 96.31 91 MET A N 1
ATOM 727 C CA . MET A 1 91 ? -4.797 6.147 5.694 1.00 96.31 91 MET A CA 1
ATOM 728 C C . MET A 1 91 ? -4.981 7.555 6.279 1.00 96.31 91 MET A C 1
ATOM 730 O O . MET A 1 91 ? -4.948 7.730 7.498 1.00 96.31 91 MET A O 1
ATOM 734 N N . ILE A 1 92 ? -5.238 8.563 5.439 1.00 96.31 92 ILE A N 1
ATOM 735 C CA . ILE A 1 92 ? -5.556 9.928 5.892 1.00 96.31 92 ILE A CA 1
ATOM 736 C C . ILE A 1 92 ? -6.857 9.935 6.702 1.00 96.31 92 ILE A C 1
ATOM 738 O O . ILE A 1 92 ? -6.924 10.573 7.755 1.00 96.31 92 ILE A O 1
ATOM 742 N N . SER A 1 93 ? -7.884 9.218 6.241 1.00 96.81 93 SER A N 1
ATOM 743 C CA . SER A 1 93 ? -9.155 9.079 6.956 1.00 96.81 93 SER A CA 1
ATOM 744 C C . SER A 1 93 ? -8.966 8.431 8.328 1.00 96.81 93 SER A C 1
ATOM 746 O O . SER A 1 93 ? -9.528 8.928 9.308 1.00 96.81 93 SER A O 1
ATOM 748 N N . SER A 1 94 ? -8.121 7.396 8.421 1.00 96.81 94 SER A N 1
ATOM 749 C CA . SER A 1 94 ? -7.720 6.779 9.692 1.00 96.81 94 SER A CA 1
ATOM 750 C C . SER A 1 94 ? -7.026 7.771 10.619 1.00 96.81 94 SER A C 1
ATOM 752 O O . SER A 1 94 ? -7.421 7.906 11.773 1.00 96.81 94 SER A O 1
ATOM 754 N N . TYR A 1 95 ? -6.039 8.519 10.122 1.00 95.81 95 TYR A N 1
ATOM 755 C CA . TYR A 1 95 ? -5.320 9.516 10.919 1.00 95.81 95 TYR A CA 1
ATOM 756 C C . TYR A 1 95 ? -6.231 10.627 11.462 1.00 95.81 95 TYR A C 1
ATOM 758 O O . TYR A 1 95 ? -6.071 11.079 12.597 1.00 95.81 95 TYR A O 1
ATOM 766 N N . LYS A 1 96 ? -7.231 11.037 10.675 1.00 95.69 96 LYS A N 1
ATOM 767 C CA . LYS A 1 96 ? -8.251 12.015 11.085 1.00 95.69 96 LYS A CA 1
ATOM 768 C C . LYS A 1 96 ? -9.294 11.449 12.059 1.00 95.69 96 LYS A C 1
ATOM 770 O O . LYS A 1 96 ? -10.134 12.211 12.523 1.00 95.69 96 LYS A O 1
ATOM 775 N N . GLY A 1 97 ? -9.267 10.147 12.357 1.00 91.69 97 GLY A N 1
ATOM 776 C CA . GLY A 1 97 ? -10.260 9.494 13.217 1.00 91.69 97 GLY A CA 1
ATOM 777 C C . GLY A 1 97 ? -11.648 9.383 12.578 1.00 91.69 97 GLY A C 1
ATOM 778 O O . GLY A 1 97 ? -12.652 9.335 13.282 1.00 91.69 97 GLY A O 1
ATOM 779 N N . THR A 1 98 ? -11.712 9.378 11.246 1.00 90.94 98 THR A N 1
ATOM 780 C CA . THR A 1 98 ? -12.954 9.188 10.472 1.00 90.94 98 THR A CA 1
ATOM 781 C C . THR A 1 98 ? -13.084 7.721 10.025 1.00 90.94 98 THR A C 1
ATOM 783 O O . THR A 1 98 ? -12.347 6.881 10.536 1.00 90.94 98 THR A O 1
ATOM 786 N N . ASN A 1 99 ? -13.989 7.386 9.089 1.00 84.44 99 ASN A N 1
ATOM 787 C CA . ASN A 1 99 ? -14.135 6.041 8.491 1.00 84.44 99 ASN A CA 1
ATOM 788 C C . ASN A 1 99 ? -12.871 5.601 7.711 1.00 84.44 99 ASN A C 1
ATOM 790 O O . ASN A 1 99 ? -12.857 5.564 6.482 1.00 84.44 99 ASN A O 1
ATOM 794 N N . GLY A 1 100 ? -11.788 5.320 8.427 1.00 89.25 100 GLY A N 1
ATOM 795 C CA . GLY A 1 100 ? -10.523 4.834 7.896 1.00 89.25 100 GLY A CA 1
ATOM 796 C C . GLY A 1 100 ? -10.383 3.316 7.986 1.00 89.25 100 GLY A C 1
ATOM 797 O O . GLY A 1 100 ? -11.208 2.631 8.586 1.00 89.25 100 GLY A O 1
ATOM 798 N N . PHE A 1 101 ? -9.314 2.795 7.386 1.00 95.06 101 PHE A N 1
ATOM 799 C CA . PHE A 1 101 ? -9.026 1.359 7.349 1.00 95.06 101 PHE A CA 1
ATOM 800 C C . PHE A 1 101 ? -8.408 0.834 8.655 1.00 95.06 101 PHE A C 1
ATOM 802 O O . PHE A 1 101 ? -8.768 -0.232 9.145 1.00 95.06 101 PHE A O 1
ATOM 809 N N . LEU A 1 102 ? -7.493 1.605 9.242 1.00 95.12 102 LEU A N 1
ATOM 810 C CA . LEU A 1 102 ? -6.871 1.328 10.538 1.00 95.12 102 LEU A CA 1
ATOM 811 C C . LEU A 1 102 ? -7.430 2.248 11.626 1.00 95.12 102 LEU A C 1
ATOM 813 O O . LEU A 1 102 ? -7.974 3.319 11.337 1.00 95.12 102 LEU A O 1
ATOM 817 N N . SER A 1 103 ? -7.233 1.870 12.890 1.00 95.81 103 SER A N 1
ATOM 818 C CA . SER A 1 103 ? -7.536 2.765 14.009 1.00 95.81 103 SER A CA 1
ATOM 819 C C . SER A 1 103 ? -6.653 4.019 13.960 1.00 95.81 103 SER A C 1
ATOM 821 O O . SER A 1 103 ? -5.494 3.957 13.538 1.00 95.81 103 SER A O 1
ATOM 823 N N . GLN A 1 104 ? -7.176 5.150 14.442 1.00 96.25 104 GLN A N 1
ATOM 824 C CA . GLN A 1 104 ? -6.423 6.408 14.490 1.00 96.25 104 GLN A CA 1
ATOM 825 C C . GLN A 1 104 ? -5.102 6.256 15.248 1.00 96.25 104 GLN A C 1
ATOM 827 O O . GLN A 1 104 ? -4.058 6.690 14.763 1.00 96.25 104 GLN A O 1
ATOM 832 N N . ARG A 1 105 ? -5.145 5.580 16.402 1.00 94.94 105 ARG A N 1
ATOM 833 C CA . ARG A 1 105 ? -3.962 5.307 17.220 1.00 94.94 105 ARG A CA 1
ATOM 834 C C . ARG A 1 105 ? -2.908 4.533 16.432 1.00 94.94 105 ARG A C 1
ATOM 836 O O . ARG A 1 105 ? -1.746 4.905 16.456 1.00 94.94 105 ARG A O 1
ATOM 843 N N . THR A 1 106 ? -3.307 3.491 15.703 1.00 95.12 106 THR A N 1
ATOM 844 C CA . THR A 1 106 ? -2.379 2.677 14.902 1.00 95.12 106 THR A CA 1
ATOM 845 C C . THR A 1 106 ? -1.637 3.517 13.864 1.00 95.12 106 THR A C 1
ATOM 847 O O . THR A 1 106 ? -0.432 3.357 13.707 1.00 95.12 106 THR A O 1
ATOM 850 N N . VAL A 1 107 ? -2.329 4.424 13.168 1.00 95.19 107 VAL A N 1
ATOM 851 C CA . VAL A 1 107 ? -1.691 5.281 12.153 1.00 95.19 107 VAL A CA 1
ATOM 852 C C . VAL A 1 107 ? -0.794 6.343 12.788 1.00 95.19 107 VAL A C 1
ATOM 854 O O . VAL A 1 107 ? 0.263 6.648 12.247 1.00 95.19 107 VAL A O 1
ATOM 857 N N . GLN A 1 108 ? -1.179 6.878 13.949 1.00 93.88 108 GLN A N 1
ATOM 858 C CA . GLN A 1 108 ? -0.335 7.802 14.707 1.00 93.88 108 GLN A CA 1
ATOM 859 C C . GLN A 1 108 ? 0.976 7.145 15.140 1.00 93.88 108 GLN A C 1
ATOM 861 O O . GLN A 1 108 ? 2.023 7.747 14.940 1.00 93.88 108 GLN A O 1
ATOM 866 N N . GLU A 1 109 ? 0.937 5.918 15.661 1.00 93.56 109 GLU A N 1
ATOM 867 C CA . GLU A 1 109 ? 2.145 5.145 15.987 1.00 93.56 109 GLU A CA 1
ATOM 868 C C . GLU A 1 109 ? 2.972 4.853 14.723 1.00 93.56 109 GLU A C 1
ATOM 870 O O . GLU A 1 109 ? 4.174 5.091 14.704 1.00 93.56 109 GLU A O 1
ATOM 875 N N . LEU A 1 110 ? 2.330 4.425 13.626 1.00 92.12 110 LEU A N 1
ATOM 876 C CA . LEU A 1 110 ? 3.011 4.118 12.360 1.00 92.12 110 LEU A CA 1
ATOM 877 C C . LEU A 1 110 ? 3.776 5.318 11.776 1.00 92.12 110 LEU A C 1
ATOM 879 O O . LEU A 1 110 ? 4.825 5.140 11.161 1.00 92.12 110 LEU A O 1
ATOM 883 N N . TRP A 1 111 ? 3.236 6.528 11.919 1.00 93.00 111 TRP A N 1
ATOM 884 C CA . TRP A 1 111 ? 3.853 7.766 11.430 1.00 93.00 111 TRP A CA 1
ATOM 885 C C . TRP A 1 111 ? 4.665 8.504 12.492 1.00 93.00 111 TRP A C 1
ATOM 887 O O . TRP A 1 111 ? 5.220 9.568 12.207 1.00 93.00 111 TRP A O 1
ATOM 897 N N . SER A 1 112 ? 4.743 7.965 13.708 1.00 90.06 112 SER A N 1
ATOM 898 C CA . SER A 1 112 ? 5.583 8.535 14.748 1.00 90.06 112 SER A CA 1
ATOM 899 C C . SER A 1 112 ? 7.039 8.146 14.484 1.00 90.06 112 SER A C 1
ATOM 901 O O . SER A 1 112 ? 7.331 6.987 14.184 1.00 90.06 112 SER A O 1
ATOM 903 N N . PRO A 1 113 ? 7.981 9.099 14.558 1.00 85.12 113 PRO A N 1
ATOM 904 C CA . PRO A 1 113 ? 9.385 8.803 14.336 1.00 85.12 113 PRO A CA 1
ATOM 905 C C . PRO A 1 113 ? 9.934 7.956 15.489 1.00 85.12 113 PRO A C 1
ATOM 907 O O . PRO A 1 113 ? 10.136 8.451 16.596 1.00 85.12 113 PRO A O 1
ATOM 910 N N . GLU A 1 114 ? 10.247 6.696 15.210 1.00 77.38 114 GLU A N 1
ATOM 911 C CA . GLU A 1 114 ? 11.001 5.836 16.121 1.00 77.38 114 GLU A CA 1
ATOM 912 C C . GLU A 1 114 ? 12.500 5.987 15.843 1.00 77.38 114 GLU A C 1
ATOM 914 O O . GLU A 1 114 ? 13.069 5.340 14.969 1.00 77.38 114 GLU A O 1
ATOM 919 N N . THR A 1 115 ? 13.158 6.900 16.561 1.00 65.88 115 THR A N 1
ATOM 920 C CA . THR A 1 115 ? 14.595 7.198 16.388 1.00 65.88 115 THR A CA 1
ATOM 921 C C . THR A 1 115 ? 15.501 6.416 17.338 1.00 65.88 115 THR A C 1
ATOM 923 O O . THR A 1 115 ? 16.723 6.577 17.313 1.00 65.88 115 THR A O 1
ATOM 926 N N . ARG A 1 116 ? 14.948 5.546 18.191 1.00 57.94 116 ARG A N 1
ATOM 927 C CA . ARG A 1 116 ? 15.747 4.779 19.154 1.00 57.94 116 ARG A CA 1
ATOM 928 C C . ARG A 1 116 ? 16.543 3.678 18.448 1.00 57.94 116 ARG A C 1
ATOM 930 O O . ARG A 1 116 ? 15.999 2.649 18.072 1.00 57.94 116 ARG A O 1
ATOM 937 N N . GLY A 1 117 ? 17.853 3.890 18.317 1.00 57.12 117 GLY A N 1
ATOM 938 C CA . GLY A 1 117 ? 18.819 2.869 17.888 1.00 57.12 117 GLY A CA 1
ATOM 939 C C . GLY A 1 117 ? 19.124 2.815 16.388 1.00 57.12 117 GLY A C 1
ATOM 940 O O . GLY A 1 117 ? 19.996 2.047 15.991 1.00 57.12 117 GLY A O 1
ATOM 941 N N . MET A 1 118 ? 18.483 3.642 15.555 1.00 52.34 118 MET A N 1
ATOM 942 C CA . MET A 1 118 ? 18.874 3.811 14.150 1.00 52.34 118 MET A CA 1
ATOM 943 C C . MET A 1 118 ? 19.932 4.909 14.027 1.00 52.34 118 MET A C 1
ATOM 945 O O . MET A 1 118 ? 19.648 6.047 13.657 1.00 52.34 118 MET A O 1
ATOM 949 N N . SER A 1 119 ? 21.179 4.564 14.341 1.00 49.03 119 SER A N 1
ATOM 950 C CA . SER A 1 119 ? 22.330 5.337 13.880 1.00 49.03 119 SER A CA 1
ATOM 951 C C . SER A 1 119 ? 22.391 5.175 12.363 1.00 49.03 119 SER A C 1
ATOM 953 O O . SER A 1 119 ? 22.892 4.168 11.871 1.00 49.03 119 SER A O 1
ATOM 955 N N . ILE A 1 120 ? 21.867 6.131 11.598 1.00 52.91 120 ILE A N 1
ATOM 956 C CA . ILE A 1 120 ? 22.316 6.289 10.213 1.00 52.91 120 ILE A CA 1
ATOM 957 C C . ILE A 1 120 ? 23.771 6.750 10.346 1.00 52.91 120 ILE A C 1
ATOM 959 O O . ILE A 1 120 ? 23.989 7.827 10.913 1.00 52.91 120 ILE A O 1
ATOM 963 N N . PRO A 1 121 ? 24.784 5.966 9.935 1.00 45.62 121 PRO A N 1
ATOM 964 C CA . PRO A 1 121 ? 26.142 6.469 9.936 1.00 45.62 121 PRO A CA 1
ATOM 965 C C . PRO A 1 121 ? 26.188 7.578 8.885 1.00 45.62 121 PRO A C 1
ATOM 967 O O . PRO A 1 121 ? 26.223 7.316 7.687 1.00 45.62 121 PRO A O 1
ATOM 970 N N . TYR A 1 122 ? 26.133 8.831 9.329 1.00 41.84 122 TYR A N 1
ATOM 971 C CA . TYR A 1 122 ? 26.570 9.943 8.501 1.00 41.84 122 TYR A CA 1
ATOM 972 C C . TYR A 1 122 ? 28.046 9.694 8.175 1.00 41.84 122 TYR A C 1
ATOM 974 O O . TYR A 1 122 ? 28.845 9.595 9.112 1.00 41.84 122 TYR A O 1
ATOM 982 N N . PRO A 1 123 ? 28.467 9.619 6.901 1.00 43.69 123 PRO A N 1
ATOM 983 C CA . PRO A 1 123 ? 29.864 9.844 6.600 1.00 43.69 123 PRO A CA 1
ATOM 984 C C . PRO A 1 123 ? 30.126 11.335 6.842 1.00 43.69 123 PRO A C 1
ATOM 986 O O . PRO A 1 123 ? 29.871 12.180 5.987 1.00 43.69 123 PRO A O 1
ATOM 989 N N . LEU A 1 124 ? 30.617 11.673 8.035 1.00 49.09 124 LEU A N 1
ATOM 990 C CA . LEU A 1 124 ? 31.372 12.904 8.229 1.00 49.09 124 LEU A CA 1
ATOM 991 C C . LEU A 1 124 ? 32.707 12.710 7.515 1.00 49.09 124 LEU A C 1
ATOM 993 O O . LEU A 1 124 ? 33.677 12.258 8.116 1.00 49.09 124 LEU A O 1
ATOM 997 N N . ASN A 1 125 ? 32.742 13.005 6.220 1.00 45.66 125 ASN A N 1
ATOM 998 C CA . ASN A 1 125 ? 33.999 13.304 5.558 1.00 45.66 125 ASN A CA 1
ATOM 999 C C . ASN A 1 125 ? 33.786 14.368 4.480 1.00 45.66 125 ASN A C 1
ATOM 1001 O O . ASN A 1 125 ? 33.645 14.078 3.297 1.00 45.66 125 ASN A O 1
ATOM 1005 N N . THR A 1 126 ? 33.735 15.623 4.919 1.00 51.31 126 THR A N 1
ATOM 1006 C CA . THR A 1 126 ? 34.083 16.771 4.078 1.00 51.31 126 THR A CA 1
ATOM 1007 C C . THR A 1 126 ? 35.433 17.293 4.547 1.00 51.31 126 THR A C 1
ATOM 1009 O O . THR A 1 126 ? 35.529 18.317 5.222 1.00 51.31 126 THR A O 1
ATOM 1012 N N . SER A 1 127 ? 36.478 16.548 4.216 1.00 49.34 127 SER A N 1
ATOM 1013 C CA . SER A 1 127 ? 37.813 17.096 4.023 1.00 49.34 127 SER A CA 1
ATOM 1014 C C . SER A 1 127 ? 38.303 16.597 2.672 1.00 49.34 127 SER A C 1
ATOM 1016 O O . SER A 1 127 ? 38.234 15.396 2.427 1.00 49.34 127 SER A O 1
ATOM 1018 N N . GLU A 1 128 ? 38.801 17.534 1.863 1.00 44.09 128 GLU A N 1
ATOM 1019 C CA . GLU A 1 128 ? 39.332 17.382 0.498 1.00 44.09 128 GLU A CA 1
ATOM 1020 C C . GLU A 1 128 ? 38.273 17.457 -0.615 1.00 44.09 128 GLU A C 1
ATOM 1022 O O . GLU A 1 128 ? 37.702 16.450 -1.015 1.00 44.09 128 GLU A O 1
ATOM 1027 N N . TYR A 1 129 ? 37.974 18.681 -1.070 1.00 44.69 129 TYR A N 1
ATOM 1028 C CA . TYR A 1 129 ? 38.463 19.247 -2.342 1.00 44.69 129 TYR A CA 1
ATOM 1029 C C . TYR A 1 129 ? 38.453 20.778 -2.266 1.00 44.69 129 TYR A C 1
ATOM 1031 O O . TYR A 1 129 ? 37.486 21.331 -1.693 1.00 44.69 129 TYR A O 1
#